Protein AF-A0A4C1ZJP1-F1 (afdb_monomer)

Foldseek 3Di:
DLVVVLVVCVVPPVDPVVSVVVCCVVPVPLVVVLVVLLVLLLVQAADDPDPVSVVVSVVSVVVSCVSCVVSVNNVVCVDPVNVVSNVVSYDVVVVPD

Mean predicted aligned error: 9.99 Å

Structure (mmCIF, N/CA/C/O backbone):
data_AF-A0A4C1ZJP1-F1
#
_entry.id   AF-A0A4C1ZJP1-F1
#
loop_
_atom_site.group_PDB
_atom_site.id
_atom_site.type_symbol
_atom_site.label_atom_id
_atom_site.label_alt_id
_atom_site.label_comp_id
_atom_site.label_asym_id
_atom_site.label_en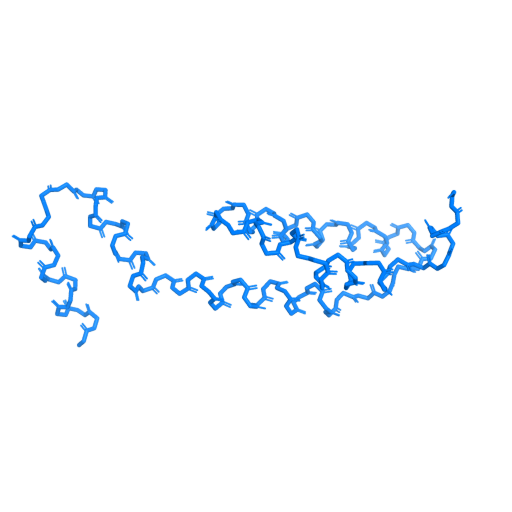tity_id
_atom_site.label_seq_id
_atom_site.pdbx_PDB_ins_code
_atom_site.Cartn_x
_atom_site.Cartn_y
_atom_site.Cartn_z
_atom_site.occupancy
_atom_site.B_iso_or_equiv
_atom_site.auth_seq_id
_atom_site.auth_comp_id
_atom_site.auth_asym_id
_atom_site.auth_atom_id
_atom_site.pdbx_PDB_model_num
ATOM 1 N N . MET A 1 1 ? -6.409 -7.698 27.215 1.00 63.28 1 MET A N 1
ATOM 2 C CA . MET A 1 1 ? -6.370 -6.395 26.513 1.00 63.28 1 MET A CA 1
ATOM 3 C C . MET A 1 1 ? -7.330 -6.325 25.329 1.00 63.28 1 MET A C 1
ATOM 5 O O . MET A 1 1 ? -8.362 -5.695 25.493 1.00 63.28 1 MET A O 1
ATOM 9 N N . ALA A 1 2 ? -7.098 -6.990 24.184 1.00 64.44 2 ALA A N 1
ATOM 10 C CA . ALA A 1 2 ? -8.019 -6.865 23.035 1.00 64.44 2 ALA A CA 1
ATOM 11 C C . ALA A 1 2 ? -9.453 -7.345 23.343 1.00 64.44 2 ALA A C 1
ATOM 13 O O . ALA A 1 2 ? -10.417 -6.625 23.116 1.00 64.44 2 ALA A O 1
ATOM 14 N N . LYS A 1 3 ? -9.582 -8.526 23.960 1.00 63.00 3 LYS A N 1
ATOM 15 C CA . LYS A 1 3 ? -10.871 -9.121 24.351 1.00 63.00 3 LYS A CA 1
ATOM 16 C C . LYS A 1 3 ? -11.683 -8.260 25.334 1.00 63.00 3 LYS A C 1
ATOM 18 O O . LYS A 1 3 ? -12.898 -8.184 25.213 1.00 63.00 3 LYS A O 1
ATOM 23 N N . GLU A 1 4 ? -11.031 -7.622 26.305 1.00 70.38 4 GLU A N 1
ATOM 24 C CA . GLU A 1 4 ? -11.712 -6.781 27.307 1.00 70.38 4 GLU A CA 1
ATOM 25 C C . GLU A 1 4 ? -12.208 -5.466 26.698 1.00 70.38 4 GLU A C 1
ATOM 27 O O . GLU A 1 4 ? -13.333 -5.062 26.968 1.00 70.38 4 GLU A O 1
ATOM 32 N N . ALA A 1 5 ? -11.415 -4.846 25.819 1.00 68.75 5 ALA A N 1
ATOM 33 C CA . ALA A 1 5 ? -11.823 -3.648 25.088 1.00 68.75 5 ALA A CA 1
ATOM 34 C C . ALA A 1 5 ? -12.998 -3.926 24.133 1.00 68.75 5 ALA A C 1
ATOM 36 O O . ALA A 1 5 ? -13.942 -3.143 24.087 1.00 68.75 5 ALA A O 1
ATOM 37 N N . VAL A 1 6 ? -12.979 -5.072 23.438 1.00 66.62 6 VAL A N 1
ATOM 38 C CA . VAL A 1 6 ? -14.099 -5.541 22.602 1.00 66.62 6 VAL A CA 1
ATOM 39 C C . VAL A 1 6 ? -15.373 -5.703 23.438 1.00 66.62 6 VAL A C 1
ATOM 41 O O . VAL A 1 6 ? -16.429 -5.225 23.040 1.00 66.62 6 VAL A O 1
ATOM 44 N N . ASN A 1 7 ? -15.282 -6.326 24.618 1.00 69.44 7 ASN A N 1
ATOM 45 C CA . ASN A 1 7 ? -16.435 -6.482 25.507 1.00 69.44 7 ASN A CA 1
ATOM 46 C C . ASN A 1 7 ? -17.007 -5.132 25.961 1.00 69.44 7 ASN A C 1
ATOM 48 O O . ASN A 1 7 ? -18.221 -4.972 25.941 1.00 69.44 7 ASN A O 1
ATOM 52 N N . CYS A 1 8 ? -16.169 -4.155 26.326 1.00 70.75 8 CYS A N 1
ATOM 53 C CA . CYS A 1 8 ? -16.641 -2.813 26.692 1.00 70.75 8 CYS A CA 1
ATOM 54 C C . CYS A 1 8 ? -17.421 -2.123 25.562 1.00 70.75 8 CYS A C 1
ATOM 56 O O . CYS A 1 8 ? -18.406 -1.445 25.847 1.00 70.75 8 CYS A O 1
ATOM 58 N N . LEU A 1 9 ? -17.024 -2.324 24.301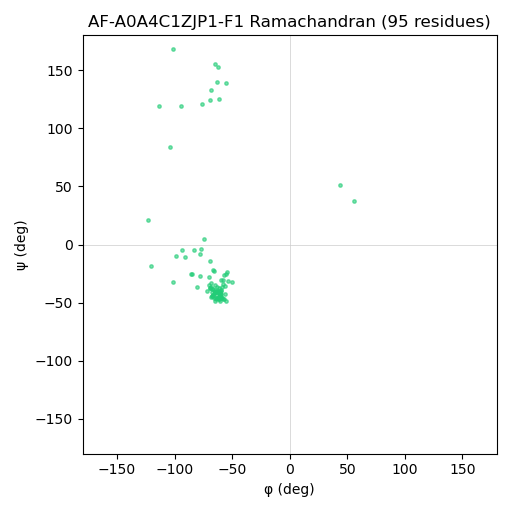 1.00 68.62 9 LEU A N 1
ATOM 59 C CA . LEU A 1 9 ? -17.715 -1.744 23.144 1.00 68.62 9 LEU A CA 1
ATOM 60 C C . LEU A 1 9 ? -19.137 -2.282 22.996 1.00 68.62 9 LEU A C 1
ATOM 62 O O . LEU A 1 9 ? -20.063 -1.504 22.805 1.00 68.62 9 LEU A O 1
ATOM 66 N N . PHE A 1 10 ? -19.340 -3.583 23.208 1.00 70.44 10 PHE A N 1
ATOM 67 C CA . PHE A 1 10 ? -20.674 -4.189 23.167 1.00 70.44 10 PHE A CA 1
ATOM 68 C C . PHE A 1 10 ? -21.620 -3.709 24.281 1.00 70.44 10 PHE A C 1
ATOM 70 O O . PHE A 1 10 ? -22.835 -3.809 24.124 1.00 70.44 10 PHE A O 1
ATOM 77 N N . TYR A 1 11 ? -21.094 -3.205 25.403 1.00 71.75 11 TYR A N 1
ATOM 78 C CA . TYR A 1 11 ? -21.919 -2.634 26.475 1.00 71.75 11 TYR A CA 1
ATOM 79 C C . TYR A 1 11 ? -22.274 -1.155 26.245 1.00 71.75 11 TYR A C 1
ATOM 81 O O . TYR A 1 11 ? -23.273 -0.693 26.793 1.00 71.75 11 TYR A O 1
ATOM 89 N N . GLY A 1 12 ? -21.460 -0.413 25.483 1.00 66.69 12 GLY A N 1
ATOM 90 C CA . GLY A 1 12 ? -21.623 1.029 25.255 1.00 66.69 12 GLY A CA 1
ATOM 91 C C . GLY A 1 12 ? -22.256 1.408 23.911 1.00 66.69 12 GLY A C 1
ATOM 92 O O . GLY A 1 12 ? -22.979 2.398 23.844 1.00 66.69 12 GLY A O 1
ATOM 93 N N . GLU A 1 13 ? -22.023 0.622 22.858 1.00 63.75 13 GLU A N 1
ATOM 94 C CA . GLU A 1 13 ? -22.482 0.879 21.488 1.00 63.75 13 GLU A CA 1
ATOM 95 C C . GLU A 1 13 ? -23.512 -0.184 21.079 1.00 63.75 13 GLU A C 1
ATOM 97 O O . GLU A 1 13 ? -23.234 -1.381 21.051 1.00 63.75 13 GLU A O 1
ATOM 102 N N . THR A 1 14 ? -24.739 0.247 20.773 1.00 68.81 14 THR A N 1
ATOM 103 C CA . THR A 1 14 ? -25.846 -0.657 20.394 1.00 68.81 14 THR A CA 1
ATOM 104 C C . THR A 1 14 ? -25.934 -0.900 18.889 1.00 68.81 14 THR A C 1
ATOM 106 O O . THR A 1 14 ? -26.656 -1.801 18.460 1.00 68.81 14 THR A O 1
ATOM 109 N N . ASN A 1 15 ? -25.195 -0.133 18.081 1.00 79.06 15 ASN A N 1
ATOM 110 C CA . ASN A 1 15 ? -25.154 -0.292 16.635 1.00 79.06 15 ASN A CA 1
ATOM 111 C C . ASN A 1 15 ? -23.964 -1.182 16.215 1.00 79.06 15 ASN A C 1
ATOM 113 O O . ASN A 1 15 ? -22.813 -0.794 16.426 1.00 79.06 15 ASN A O 1
ATOM 117 N N . PRO A 1 16 ? -24.207 -2.336 15.562 1.00 72.56 16 PRO A N 1
ATOM 118 C CA . PRO A 1 16 ? -23.148 -3.209 15.053 1.00 72.56 16 PRO A CA 1
ATOM 119 C C . PRO A 1 16 ? -22.128 -2.517 14.135 1.00 72.56 16 PRO A C 1
ATOM 121 O O . PRO A 1 16 ? -20.960 -2.904 14.132 1.00 72.56 16 PRO A O 1
ATOM 124 N N . GLU A 1 17 ? -22.530 -1.491 13.375 1.00 75.62 17 GLU A N 1
ATOM 125 C CA . GLU A 1 17 ? -21.595 -0.738 12.529 1.00 75.62 17 GLU A CA 1
ATOM 126 C C . GLU A 1 17 ? -20.604 0.109 13.334 1.00 75.62 17 GLU A C 1
ATOM 128 O O . GLU A 1 17 ? -19.441 0.217 12.946 1.00 75.62 17 GLU A O 1
ATOM 133 N N . GLU A 1 18 ? -21.042 0.713 14.440 1.00 75.62 18 GLU A N 1
ATOM 134 C CA . GLU A 1 18 ? -20.168 1.520 15.299 1.00 75.62 18 GLU A CA 1
ATOM 135 C C . GLU A 1 18 ? -19.141 0.632 15.991 1.00 75.62 18 GLU A C 1
ATOM 137 O O . GLU A 1 18 ? -17.946 0.910 15.904 1.00 75.62 18 GLU A O 1
ATOM 142 N N . VAL A 1 19 ? -19.582 -0.512 16.524 1.00 76.88 19 VAL A N 1
ATOM 143 C CA . VAL A 1 19 ? -18.682 -1.512 17.109 1.00 76.88 19 VAL A CA 1
ATOM 144 C C . VAL A 1 19 ? -17.631 -1.948 16.087 1.00 76.88 19 VAL A C 1
ATOM 146 O O . VAL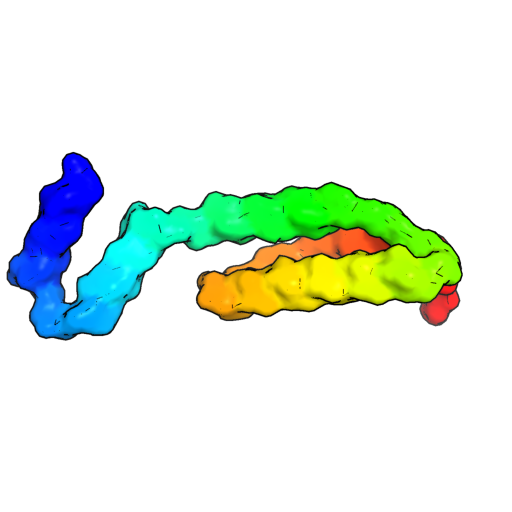 A 1 19 ? -16.449 -2.047 16.420 1.00 76.88 19 VAL A O 1
ATOM 149 N N . MET A 1 20 ? -18.023 -2.173 14.827 1.00 76.56 20 MET A N 1
ATOM 150 C CA . MET A 1 20 ? -17.071 -2.582 13.797 1.00 76.56 20 MET A CA 1
ATOM 151 C C . MET A 1 20 ? -16.061 -1.491 13.444 1.00 76.56 20 MET A C 1
ATOM 153 O O . MET A 1 20 ? -14.863 -1.776 13.418 1.00 76.56 20 MET A O 1
ATOM 157 N N . ARG A 1 21 ? -16.500 -0.239 13.281 1.00 76.00 21 ARG A N 1
ATOM 158 C CA . ARG A 1 21 ? -15.584 0.891 13.058 1.00 76.00 21 ARG A CA 1
ATOM 159 C C . ARG A 1 21 ? -14.622 1.081 14.225 1.00 76.00 21 ARG A C 1
ATOM 161 O O . ARG A 1 21 ? -13.438 1.336 14.009 1.00 76.00 21 ARG A O 1
ATOM 168 N N . THR A 1 22 ? -15.095 0.938 15.459 1.00 74.00 22 THR A N 1
ATOM 169 C CA . THR A 1 22 ? -14.251 1.104 16.644 1.00 74.00 22 THR A CA 1
ATOM 170 C C . THR A 1 22 ? -13.229 -0.030 16.764 1.00 74.00 22 THR A C 1
ATOM 172 O O . THR A 1 22 ? -12.064 0.209 17.088 1.00 74.00 22 THR A O 1
ATOM 175 N N . LEU A 1 23 ? -13.607 -1.261 16.415 1.00 75.25 23 LEU A N 1
ATOM 176 C CA . LEU A 1 23 ? -12.668 -2.380 16.330 1.00 75.25 23 LEU A CA 1
ATOM 177 C C . LEU A 1 23 ? -11.620 -2.181 15.227 1.00 75.25 23 LEU A C 1
ATOM 179 O O . LEU A 1 23 ? -10.441 -2.439 15.464 1.00 75.25 23 LEU A O 1
ATOM 183 N N . GLU A 1 24 ? -12.004 -1.675 14.058 1.00 73.38 24 GLU A N 1
ATOM 184 C CA . GLU A 1 24 ? -11.064 -1.313 12.990 1.00 73.38 24 GLU A CA 1
ATOM 185 C C . GLU A 1 24 ? -10.110 -0.188 13.419 1.00 73.38 24 GLU A C 1
ATOM 187 O O . GLU A 1 24 ? -8.909 -0.262 13.154 1.00 73.38 24 GLU A O 1
ATOM 192 N N . ALA A 1 25 ? -10.599 0.815 14.151 1.00 68.88 25 ALA A N 1
ATOM 193 C CA . ALA A 1 25 ? -9.771 1.903 14.666 1.00 68.88 25 ALA A CA 1
ATOM 194 C C . ALA A 1 25 ? -8.758 1.423 15.721 1.00 68.88 25 ALA A C 1
ATOM 196 O O . ALA A 1 25 ? -7.590 1.812 15.683 1.00 68.88 25 ALA A O 1
ATOM 197 N N . ILE A 1 26 ? -9.183 0.560 16.650 1.00 67.25 26 ILE A N 1
ATOM 198 C CA . ILE A 1 26 ? -8.343 0.092 17.763 1.00 67.25 26 ILE A CA 1
ATOM 199 C C . ILE A 1 26 ? -7.396 -1.035 17.321 1.00 67.25 26 ILE A C 1
ATOM 201 O O . ILE A 1 26 ? -6.253 -1.107 17.779 1.00 67.25 26 ILE A O 1
ATOM 205 N N . PHE A 1 27 ? -7.849 -1.923 16.434 1.00 69.31 27 PHE A N 1
ATOM 206 C CA . PHE A 1 27 ? -7.143 -3.165 16.103 1.00 69.31 27 PHE A CA 1
ATOM 207 C C . PHE A 1 27 ? -6.756 -3.307 14.633 1.00 69.31 27 PHE A C 1
ATOM 209 O O . PHE A 1 27 ? -5.857 -4.092 14.336 1.00 69.31 27 PHE A O 1
ATOM 216 N N . GLY A 1 28 ? -7.362 -2.548 13.719 1.00 69.75 28 GLY A N 1
ATOM 217 C CA . GLY A 1 28 ? -7.093 -2.642 12.279 1.00 69.75 28 GLY A CA 1
ATOM 218 C C . GLY A 1 28 ? -5.702 -2.154 11.866 1.00 69.75 28 GLY A C 1
ATOM 219 O O . GLY A 1 28 ? -5.254 -2.449 10.762 1.00 69.75 28 GLY A O 1
ATOM 220 N N . ARG A 1 29 ? -4.991 -1.439 12.755 1.00 77.44 29 ARG A N 1
ATOM 221 C CA . ARG A 1 29 ? -3.648 -0.865 12.521 1.00 77.44 29 ARG A CA 1
ATOM 222 C C . ARG A 1 29 ? -3.516 -0.199 11.137 1.00 77.44 29 ARG A C 1
ATOM 224 O O . ARG A 1 29 ? -2.558 -0.490 10.413 1.00 77.44 29 ARG A O 1
ATOM 231 N N . PRO A 1 30 ? -4.436 0.708 10.764 1.00 75.38 30 PRO A N 1
ATOM 232 C CA . PRO A 1 30 ? -4.443 1.318 9.435 1.00 75.38 30 PRO A CA 1
ATOM 233 C C . PRO A 1 30 ? -3.115 2.015 9.109 1.00 75.38 30 PRO A C 1
ATOM 235 O O . PRO A 1 30 ? -2.629 1.921 7.987 1.00 75.38 30 PRO A O 1
ATOM 238 N N . ASP A 1 31 ? -2.466 2.630 10.099 1.00 79.69 31 ASP A N 1
ATOM 239 C CA . ASP A 1 31 ? -1.186 3.314 9.895 1.00 79.69 31 ASP A CA 1
ATOM 240 C C . ASP A 1 31 ? -0.034 2.342 9.583 1.00 79.69 31 ASP A C 1
ATOM 242 O O . ASP A 1 31 ? 0.844 2.661 8.784 1.00 79.69 31 ASP A O 1
ATOM 246 N N . ALA A 1 32 ? -0.046 1.127 10.145 1.00 83.88 32 ALA A N 1
ATOM 247 C CA . ALA A 1 32 ? 0.960 0.111 9.829 1.00 83.88 32 ALA A CA 1
ATOM 248 C C . ALA A 1 32 ? 0.815 -0.396 8.386 1.00 83.88 32 ALA A C 1
ATOM 250 O O . ALA A 1 32 ? 1.817 -0.633 7.712 1.00 83.88 32 ALA A O 1
ATOM 251 N N . LEU A 1 33 ? -0.425 -0.522 7.903 1.00 84.81 33 LEU A N 1
ATOM 252 C CA . LEU A 1 33 ? -0.713 -0.878 6.514 1.00 84.81 33 LEU A CA 1
ATOM 253 C C . LEU A 1 33 ? -0.280 0.237 5.560 1.00 84.81 33 LEU A C 1
ATOM 255 O O . LEU A 1 33 ? 0.401 -0.041 4.579 1.00 84.81 33 LEU A O 1
ATOM 259 N N . VAL A 1 34 ? -0.578 1.496 5.890 1.00 86.50 34 VAL A N 1
ATOM 260 C CA . VAL A 1 34 ? -0.102 2.665 5.132 1.00 86.50 34 VAL A CA 1
ATOM 261 C C . VAL A 1 34 ? 1.424 2.661 5.014 1.00 86.50 34 VAL A C 1
ATOM 263 O O . VAL A 1 34 ? 1.952 2.797 3.913 1.00 86.50 34 VAL A O 1
ATOM 266 N N . ILE A 1 35 ? 2.147 2.458 6.121 1.00 88.25 35 ILE A N 1
ATOM 267 C CA . ILE A 1 35 ? 3.616 2.377 6.109 1.00 88.25 35 ILE A CA 1
ATOM 268 C C . ILE A 1 35 ? 4.091 1.231 5.206 1.00 88.25 35 ILE A C 1
ATOM 270 O O . ILE A 1 35 ? 4.994 1.427 4.393 1.00 88.25 35 ILE A O 1
ATOM 274 N N . ALA A 1 36 ? 3.469 0.054 5.304 1.00 89.06 36 ALA A N 1
ATOM 275 C CA . ALA A 1 36 ? 3.824 -1.096 4.478 1.00 89.06 36 ALA A CA 1
ATOM 276 C C . ALA A 1 36 ? 3.611 -0.830 2.977 1.00 89.06 36 ALA A C 1
ATOM 278 O O . ALA A 1 36 ? 4.459 -1.202 2.166 1.00 89.06 36 ALA A O 1
ATOM 279 N N . GLU A 1 37 ? 2.521 -0.160 2.596 1.00 90.88 37 GLU A N 1
ATOM 280 C CA . GLU A 1 37 ? 2.256 0.211 1.202 1.00 90.88 37 GLU A CA 1
ATOM 281 C C . GLU A 1 37 ? 3.263 1.245 0.670 1.00 90.88 37 GLU A C 1
ATOM 283 O O . GLU A 1 37 ? 3.734 1.126 -0.464 1.00 90.88 37 GLU A O 1
ATOM 288 N N . ILE A 1 38 ? 3.671 2.217 1.492 1.00 89.56 38 ILE A N 1
ATOM 289 C CA . ILE A 1 38 ? 4.722 3.179 1.124 1.00 89.56 38 ILE A CA 1
ATOM 290 C C . ILE A 1 38 ? 6.077 2.484 0.937 1.00 89.56 38 ILE A C 1
ATOM 292 O O . ILE A 1 38 ? 6.812 2.801 -0.001 1.00 89.56 38 ILE A O 1
ATOM 296 N N . GLU A 1 39 ? 6.409 1.502 1.771 1.00 90.69 39 GLU A N 1
ATOM 297 C CA . GLU A 1 39 ? 7.649 0.737 1.610 1.00 90.69 39 GLU A CA 1
ATOM 298 C C . GLU A 1 39 ? 7.615 -0.181 0.380 1.00 90.69 39 GLU A C 1
ATOM 300 O O . GLU A 1 39 ? 8.618 -0.280 -0.330 1.00 90.69 39 GLU A O 1
ATOM 305 N N . LYS A 1 40 ? 6.459 -0.761 0.026 1.00 90.56 40 LYS A N 1
ATOM 306 C CA . LYS A 1 40 ? 6.290 -1.459 -1.263 1.00 90.56 40 LYS A CA 1
ATOM 307 C C . LYS A 1 40 ? 6.522 -0.520 -2.443 1.00 90.56 40 LYS A C 1
ATOM 309 O O . LYS A 1 40 ? 7.214 -0.899 -3.386 1.00 90.56 40 LYS A O 1
ATOM 314 N N . LEU A 1 41 ? 6.002 0.708 -2.376 1.00 89.44 41 LEU A N 1
ATOM 315 C CA . LEU A 1 41 ? 6.221 1.728 -3.403 1.00 89.44 41 LEU A CA 1
ATOM 316 C C . LEU A 1 41 ? 7.716 2.057 -3.556 1.00 89.44 41 LEU A C 1
ATOM 318 O O . LEU A 1 41 ? 8.238 2.114 -4.669 1.00 89.44 41 LEU A O 1
ATOM 322 N N . ARG A 1 42 ? 8.432 2.207 -2.435 1.00 88.62 42 ARG A N 1
ATOM 323 C CA . ARG A 1 42 ? 9.884 2.439 -2.409 1.00 88.62 42 ARG A CA 1
ATOM 324 C C . ARG A 1 42 ? 10.673 1.246 -2.956 1.00 88.62 42 ARG A C 1
ATOM 326 O O . ARG A 1 42 ? 11.699 1.445 -3.611 1.00 88.62 42 ARG A O 1
ATOM 333 N N . ALA A 1 43 ? 10.201 0.027 -2.718 1.00 90.25 43 ALA A N 1
ATOM 334 C CA . ALA A 1 43 ? 10.824 -1.210 -3.177 1.00 90.25 43 ALA A CA 1
ATOM 335 C C . ALA A 1 43 ? 10.568 -1.520 -4.661 1.00 90.25 43 ALA A C 1
ATOM 337 O O . ALA A 1 43 ? 11.200 -2.432 -5.197 1.00 90.25 43 ALA A O 1
ATOM 338 N N . LEU A 1 44 ? 9.691 -0.770 -5.343 1.00 87.44 44 LEU A N 1
ATOM 339 C CA . LEU A 1 44 ? 9.446 -0.976 -6.769 1.00 87.44 44 LEU A CA 1
ATOM 340 C C . LEU A 1 44 ? 10.756 -0.896 -7.570 1.00 87.44 44 LEU A C 1
ATOM 342 O O . LEU A 1 44 ? 11.601 -0.025 -7.305 1.00 87.44 44 LEU A O 1
ATOM 346 N N . PRO A 1 45 ? 10.946 -1.782 -8.561 1.00 83.56 45 PRO A N 1
ATOM 347 C CA . PRO A 1 45 ? 12.075 -1.677 -9.468 1.00 83.56 45 PRO A CA 1
ATOM 348 C C . PRO A 1 45 ? 11.957 -0.393 -10.298 1.00 83.56 45 PRO A C 1
ATOM 350 O O . PRO A 1 45 ? 10.864 0.141 -10.499 1.00 83.56 45 PRO A O 1
ATOM 353 N N . LYS A 1 46 ? 13.093 0.114 -10.784 1.00 83.19 46 LYS A N 1
ATOM 354 C CA . LYS A 1 46 ? 13.073 1.184 -1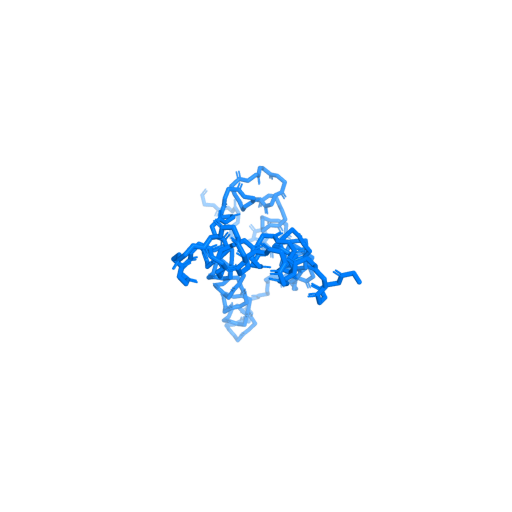1.788 1.00 83.19 46 LYS A CA 1
ATOM 355 C C . LYS A 1 46 ? 12.404 0.658 -13.054 1.00 83.19 46 LYS A C 1
ATOM 357 O O . LYS A 1 46 ? 12.649 -0.482 -13.443 1.00 83.19 46 LYS A O 1
ATOM 362 N N . LEU A 1 47 ? 11.591 1.493 -13.690 1.00 81.94 47 LEU A N 1
ATOM 363 C CA . LEU A 1 47 ? 10.980 1.176 -14.973 1.00 81.94 47 LEU A CA 1
ATOM 364 C C . LEU A 1 47 ? 12.068 0.959 -16.024 1.00 81.94 47 LEU A C 1
ATOM 366 O O . LEU A 1 47 ? 12.938 1.807 -16.227 1.00 81.94 47 LEU A O 1
ATOM 370 N N . THR A 1 48 ? 12.016 -0.203 -16.662 1.00 77.06 48 THR A N 1
ATOM 371 C CA . THR A 1 48 ? 12.854 -0.582 -17.800 1.00 77.06 48 THR A CA 1
ATOM 372 C C . THR A 1 48 ? 12.039 -0.435 -19.087 1.00 77.06 48 THR A C 1
ATOM 374 O O . THR A 1 48 ? 10.814 -0.327 -19.043 1.00 77.06 48 THR A O 1
ATOM 377 N N . ASP A 1 49 ? 12.692 -0.499 -20.248 1.00 72.00 49 ASP A N 1
ATOM 378 C CA . ASP A 1 49 ? 12.003 -0.463 -21.551 1.00 72.00 49 ASP A CA 1
ATOM 379 C C . ASP A 1 49 ? 11.275 -1.786 -21.890 1.00 72.00 49 ASP A C 1
ATOM 381 O O . ASP A 1 49 ? 10.717 -1.958 -22.974 1.00 72.00 49 ASP A O 1
ATOM 385 N N . SER A 1 50 ? 11.254 -2.749 -20.962 1.00 82.94 50 SER A N 1
ATOM 386 C CA . SER A 1 50 ? 10.491 -3.989 -21.095 1.00 82.94 50 SER A CA 1
ATOM 387 C C . SER A 1 50 ? 9.006 -3.723 -20.843 1.00 82.94 50 SER A C 1
ATOM 389 O O . SER A 1 50 ? 8.593 -3.330 -19.748 1.00 82.94 50 SER A O 1
ATOM 391 N N . ALA A 1 51 ? 8.169 -4.019 -21.841 1.00 80.69 51 ALA A N 1
ATOM 392 C CA . ALA A 1 51 ? 6.713 -3.922 -21.716 1.00 80.69 51 ALA A CA 1
ATOM 393 C C . ALA A 1 51 ? 6.160 -4.804 -20.578 1.00 80.69 51 ALA A C 1
ATOM 395 O O . ALA A 1 51 ? 5.209 -4.423 -19.893 1.00 80.69 51 ALA A O 1
ATOM 396 N N . ARG A 1 52 ? 6.783 -5.968 -20.338 1.00 84.25 52 ARG A N 1
ATOM 397 C CA . ARG A 1 52 ? 6.413 -6.866 -19.235 1.00 84.25 52 ARG A CA 1
ATOM 398 C C . ARG A 1 52 ? 6.684 -6.208 -17.885 1.00 84.25 52 ARG A C 1
ATOM 400 O O . ARG A 1 52 ? 5.804 -6.195 -17.029 1.00 84.25 52 ARG A O 1
ATOM 407 N N . ASP A 1 53 ? 7.872 -5.644 -17.713 1.00 82.50 53 ASP A N 1
ATOM 408 C CA . ASP A 1 53 ? 8.292 -5.054 -16.440 1.00 82.50 53 ASP A CA 1
ATOM 409 C C . ASP A 1 53 ? 7.459 -3.802 -16.138 1.00 82.50 53 ASP A C 1
ATOM 411 O O . ASP A 1 53 ? 7.015 -3.602 -15.008 1.00 82.50 53 ASP A O 1
ATOM 415 N N . THR A 1 54 ? 7.147 -3.019 -17.175 1.00 83.25 54 THR A N 1
ATOM 416 C CA . THR A 1 54 ? 6.240 -1.867 -17.092 1.00 83.25 54 THR A CA 1
ATOM 417 C C . THR A 1 54 ? 4.846 -2.275 -16.617 1.00 83.25 54 THR A C 1
ATOM 419 O O . THR A 1 54 ? 4.293 -1.646 -15.715 1.00 83.25 54 THR A O 1
ATOM 422 N N . CYS A 1 55 ? 4.285 -3.357 -17.165 1.00 85.50 55 CYS A N 1
ATOM 423 C CA . CYS A 1 55 ? 2.980 -3.871 -16.750 1.00 85.50 55 CYS A CA 1
ATOM 424 C C . CYS A 1 55 ? 2.974 -4.324 -15.278 1.00 85.50 55 CYS A C 1
ATOM 426 O O . CYS A 1 55 ? 2.033 -4.024 -14.538 1.00 85.50 55 CYS A O 1
ATOM 428 N N . VAL A 1 56 ? 4.043 -4.989 -14.827 1.00 86.62 56 VAL A N 1
ATOM 429 C CA . VAL A 1 56 ? 4.192 -5.422 -13.428 1.00 86.62 56 VAL A CA 1
ATOM 430 C C . VAL A 1 56 ? 4.264 -4.220 -12.485 1.00 86.62 56 VAL A C 1
ATOM 432 O O . VAL A 1 56 ? 3.550 -4.185 -11.482 1.00 86.62 56 VAL A O 1
ATOM 435 N N . VAL A 1 57 ? 5.071 -3.207 -12.815 1.00 85.69 57 VAL A N 1
ATOM 436 C CA . VAL A 1 57 ? 5.166 -1.976 -12.015 1.00 85.69 57 VAL A CA 1
ATOM 437 C C . VAL A 1 57 ? 3.817 -1.258 -11.961 1.00 85.69 57 VAL A C 1
ATOM 439 O O . VAL A 1 57 ? 3.362 -0.921 -10.870 1.00 85.69 57 VAL A O 1
ATOM 442 N N . ALA A 1 58 ? 3.139 -1.088 -13.099 1.00 86.75 58 ALA A N 1
ATOM 443 C CA . ALA A 1 58 ? 1.825 -0.447 -13.160 1.00 86.75 58 ALA A CA 1
ATOM 444 C C . ALA A 1 58 ? 0.775 -1.187 -12.313 1.00 86.75 58 ALA A C 1
ATOM 446 O O . ALA A 1 58 ? 0.015 -0.561 -11.576 1.00 86.75 58 ALA A O 1
ATOM 447 N N . THR A 1 59 ? 0.770 -2.521 -12.364 1.00 90.31 59 THR A N 1
ATOM 448 C CA . THR A 1 59 ? -0.127 -3.354 -11.549 1.0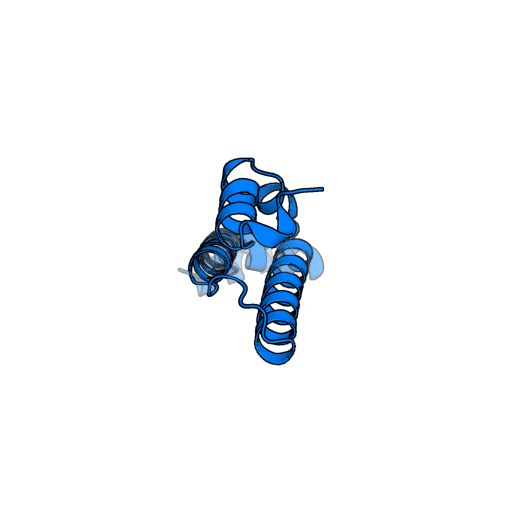0 90.31 59 THR A CA 1
ATOM 449 C C . THR A 1 59 ? 0.134 -3.154 -10.058 1.00 90.31 59 THR A C 1
ATOM 451 O O . THR A 1 59 ? -0.801 -2.941 -9.289 1.00 90.31 59 THR A O 1
ATOM 454 N N . ASN A 1 60 ? 1.402 -3.152 -9.642 1.00 89.88 60 ASN A N 1
ATOM 455 C CA . ASN A 1 60 ? 1.757 -2.943 -8.240 1.00 89.88 60 ASN A CA 1
ATOM 456 C C . ASN A 1 60 ? 1.386 -1.539 -7.749 1.00 89.88 60 ASN A C 1
ATOM 458 O O . ASN A 1 60 ? 0.847 -1.406 -6.652 1.00 89.88 60 ASN A O 1
ATOM 462 N N . VAL A 1 61 ? 1.611 -0.504 -8.564 1.00 90.19 61 VAL A N 1
ATOM 463 C CA . VAL A 1 61 ? 1.184 0.868 -8.247 1.00 90.19 61 VAL A CA 1
ATOM 464 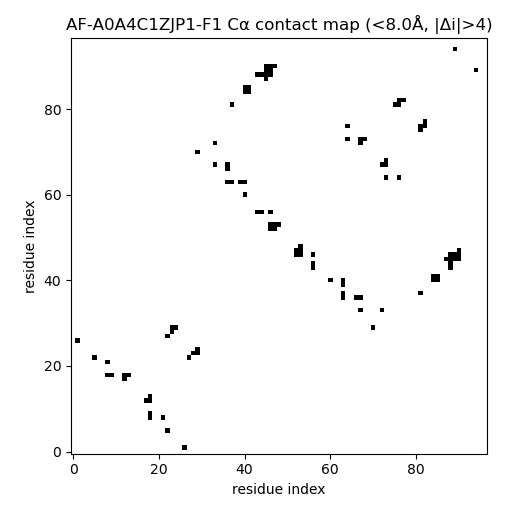C C . VAL A 1 61 ? -0.337 0.939 -8.092 1.00 90.19 61 VAL A C 1
ATOM 466 O O . VAL A 1 61 ? -0.819 1.493 -7.106 1.00 90.19 61 VAL A O 1
ATOM 469 N N . ASN A 1 62 ? -1.102 0.325 -8.999 1.00 91.44 62 ASN A N 1
ATOM 470 C CA . ASN A 1 62 ? -2.564 0.287 -8.903 1.00 91.44 62 ASN A CA 1
ATOM 471 C C . ASN A 1 62 ? -3.046 -0.420 -7.631 1.00 91.44 62 ASN A C 1
ATOM 473 O O . ASN A 1 62 ? -3.970 0.066 -6.982 1.00 91.44 62 ASN A O 1
ATOM 477 N N . ASN A 1 63 ? -2.401 -1.520 -7.239 1.00 91.94 63 ASN A N 1
ATOM 478 C CA . ASN A 1 63 ? -2.737 -2.246 -6.013 1.00 91.94 63 ASN A CA 1
ATOM 479 C C . ASN A 1 63 ? -2.461 -1.412 -4.752 1.00 91.94 63 ASN A C 1
ATOM 481 O O . ASN A 1 63 ? -3.293 -1.383 -3.842 1.00 91.94 63 ASN A O 1
ATOM 485 N N . ILE A 1 64 ? -1.335 -0.692 -4.714 1.00 91.06 64 ILE A N 1
ATOM 486 C CA . ILE A 1 64 ? -1.000 0.245 -3.629 1.00 91.06 64 ILE A CA 1
ATOM 487 C C . ILE A 1 64 ? -2.062 1.349 -3.543 1.00 91.06 64 ILE A C 1
ATOM 489 O O . ILE A 1 64 ? -2.611 1.604 -2.473 1.00 91.06 64 ILE A O 1
ATOM 493 N N . VAL A 1 65 ? -2.415 1.971 -4.674 1.00 90.31 65 VAL A N 1
ATOM 494 C CA . VAL A 1 65 ? -3.442 3.026 -4.728 1.00 90.31 65 VAL A CA 1
ATOM 495 C C . VAL A 1 65 ? -4.805 2.499 -4.276 1.00 90.31 65 VAL A C 1
ATOM 497 O O . VAL A 1 65 ? -5.477 3.155 -3.484 1.00 90.31 65 VAL A O 1
ATOM 500 N N . ALA A 1 66 ? -5.216 1.318 -4.744 1.00 88.81 66 ALA A N 1
ATOM 501 C CA . ALA A 1 66 ? -6.477 0.693 -4.352 1.00 88.81 66 ALA A CA 1
ATOM 502 C C . ALA A 1 66 ? -6.529 0.415 -2.842 1.00 88.81 66 ALA A C 1
ATOM 504 O O . ALA A 1 66 ? -7.535 0.710 -2.200 1.00 88.81 66 ALA A O 1
ATOM 505 N N . THR A 1 67 ? -5.428 -0.073 -2.267 1.00 87.88 67 THR A N 1
ATOM 506 C CA . THR A 1 67 ? -5.313 -0.323 -0.823 1.00 87.88 67 THR A CA 1
ATOM 507 C C . THR A 1 67 ? -5.398 0.982 -0.031 1.00 87.88 67 THR A C 1
ATOM 509 O O . THR A 1 67 ? -6.159 1.079 0.927 1.00 87.88 67 THR A O 1
ATOM 512 N N . MET A 1 68 ? -4.692 2.029 -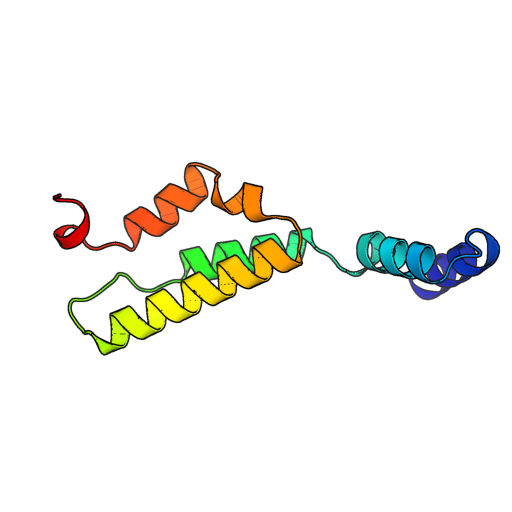0.464 1.00 88.69 68 MET A N 1
ATOM 513 C CA . MET A 1 68 ? -4.732 3.345 0.186 1.00 88.69 68 MET A CA 1
ATOM 514 C C . MET A 1 68 ? -6.127 3.987 0.126 1.00 88.69 68 MET A C 1
ATOM 516 O O . MET A 1 68 ? -6.544 4.604 1.106 1.00 88.69 68 MET A O 1
ATOM 520 N N . LYS A 1 69 ? -6.867 3.803 -0.977 1.00 87.94 69 LYS A N 1
ATOM 521 C CA . LYS A 1 69 ? -8.276 4.219 -1.100 1.00 87.94 69 LYS A CA 1
ATOM 522 C C . LYS A 1 69 ? -9.189 3.432 -0.165 1.00 87.94 69 LYS A C 1
ATOM 524 O O . LYS A 1 69 ? -9.9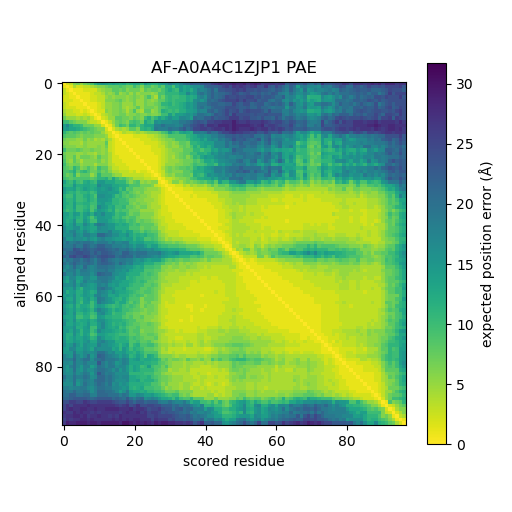90 4.028 0.542 1.00 87.94 69 LYS A O 1
ATOM 529 N N . ALA A 1 70 ? -9.033 2.108 -0.104 1.00 85.00 70 ALA A N 1
ATOM 530 C CA . ALA A 1 70 ? -9.807 1.261 0.805 1.00 85.00 70 ALA A CA 1
ATOM 531 C C . ALA A 1 70 ? -9.593 1.641 2.282 1.00 85.00 70 ALA A C 1
ATOM 533 O O . ALA A 1 70 ? -10.511 1.531 3.088 1.00 85.00 70 ALA A O 1
ATOM 534 N N . LEU A 1 71 ? -8.402 2.143 2.625 1.00 84.75 71 LEU A N 1
ATOM 535 C CA . LEU A 1 71 ? -8.078 2.648 3.961 1.00 84.75 71 LEU A CA 1
ATOM 536 C C . LEU A 1 71 ? -8.517 4.107 4.202 1.00 84.75 71 LEU A C 1
ATOM 538 O O . LEU A 1 71 ? -8.358 4.591 5.320 1.00 84.75 71 LE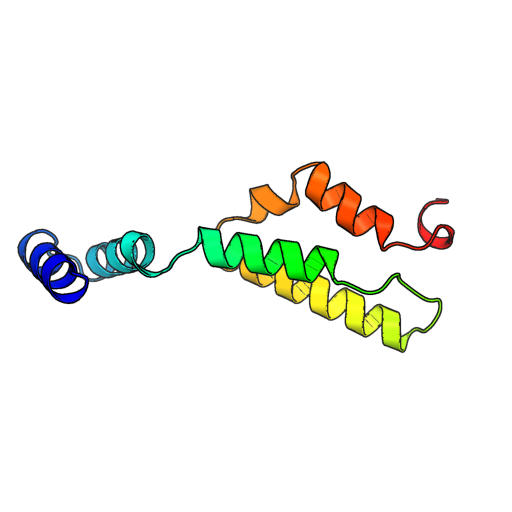U A O 1
ATOM 542 N N . ASN A 1 72 ? -9.046 4.822 3.198 1.00 85.56 72 ASN A N 1
ATOM 543 C CA . ASN A 1 72 ? -9.292 6.275 3.223 1.00 85.56 72 ASN A CA 1
ATOM 544 C C . ASN A 1 72 ? -8.025 7.103 3.544 1.00 85.56 72 ASN A C 1
ATOM 546 O O . ASN A 1 72 ? -8.061 8.099 4.272 1.00 85.56 72 ASN A O 1
ATOM 550 N N . LYS A 1 73 ? -6.866 6.674 3.027 1.00 87.38 73 LYS A N 1
ATOM 551 C CA . LYS A 1 73 ? -5.532 7.251 3.295 1.00 87.38 73 LYS A CA 1
ATOM 552 C C . LYS A 1 73 ? -4.805 7.701 2.020 1.00 87.38 73 LYS A C 1
ATOM 554 O O . LYS A 1 73 ? -3.592 7.891 2.023 1.00 87.38 73 LYS A O 1
ATOM 559 N N . GLU A 1 74 ? -5.528 7.948 0.932 1.00 86.94 74 GLU A N 1
ATOM 560 C CA . GLU A 1 74 ? -4.977 8.467 -0.334 1.00 86.94 74 GLU A CA 1
ATOM 561 C C . GLU A 1 74 ? -4.186 9.780 -0.204 1.00 86.94 74 GLU A C 1
ATOM 563 O O . GLU A 1 74 ? -3.246 10.009 -0.964 1.00 86.94 74 GLU A O 1
ATOM 568 N N . ASN A 1 75 ? -4.469 10.597 0.816 1.00 85.69 75 ASN A N 1
ATOM 569 C CA . ASN A 1 75 ? -3.715 11.822 1.110 1.00 85.69 75 ASN A CA 1
ATOM 570 C C . ASN A 1 75 ? -2.209 11.582 1.327 1.00 85.69 75 ASN A C 1
ATOM 572 O O . ASN A 1 75 ? -1.404 12.474 1.066 1.00 85.69 75 ASN A O 1
ATOM 576 N N . TYR A 1 76 ? -1.808 10.380 1.752 1.00 84.12 76 TYR A N 1
ATOM 577 C CA . TYR A 1 76 ? -0.396 10.017 1.905 1.00 84.12 76 TYR A CA 1
ATOM 578 C C . TYR A 1 76 ? 0.320 9.863 0.556 1.00 84.12 76 TYR A C 1
ATOM 580 O O . TYR A 1 76 ? 1.522 10.111 0.478 1.00 84.12 76 TYR A O 1
ATOM 588 N N . LEU A 1 77 ? -0.405 9.508 -0.510 1.00 83.56 77 LEU A N 1
ATOM 589 C CA . LEU A 1 77 ? 0.136 9.422 -1.871 1.00 83.56 77 LEU A CA 1
ATOM 590 C C . LEU A 1 77 ? 0.289 10.805 -2.517 1.00 83.56 77 LEU A C 1
ATOM 592 O O . LEU A 1 77 ? 1.183 11.001 -3.335 1.00 83.56 77 LEU A O 1
ATOM 596 N N . ASN A 1 78 ? -0.531 11.773 -2.101 1.00 82.44 78 ASN A N 1
ATOM 597 C CA . ASN A 1 78 ? -0.452 13.165 -2.556 1.00 82.44 78 ASN A CA 1
ATOM 598 C C . ASN A 1 78 ? 0.690 13.950 -1.884 1.00 82.44 78 ASN A C 1
ATOM 600 O O . ASN A 1 78 ? 0.928 15.113 -2.210 1.00 82.44 78 ASN A O 1
ATOM 604 N N . ASN A 1 79 ? 1.410 13.336 -0.938 1.00 85.81 79 ASN A N 1
ATOM 605 C CA . ASN A 1 79 ? 2.569 13.950 -0.310 1.00 85.81 79 ASN A CA 1
ATOM 606 C C . ASN A 1 79 ? 3.723 14.072 -1.331 1.00 85.81 79 ASN A C 1
ATOM 608 O O . ASN A 1 79 ? 4.068 13.074 -1.971 1.00 85.81 79 ASN A O 1
ATOM 612 N N . PRO A 1 80 ? 4.393 15.237 -1.437 1.00 82.50 80 PRO A N 1
ATOM 613 C CA . PRO A 1 80 ? 5.548 15.431 -2.319 1.00 82.50 80 PRO A CA 1
ATOM 614 C C . PRO A 1 80 ? 6.639 14.355 -2.193 1.00 82.50 80 PRO A C 1
ATOM 616 O O . PRO A 1 80 ? 7.293 14.019 -3.178 1.00 82.50 80 PRO A O 1
ATOM 619 N N . ALA A 1 81 ? 6.831 13.778 -1.004 1.00 82.94 81 ALA A N 1
ATOM 620 C CA . ALA A 1 81 ? 7.763 12.677 -0.786 1.00 82.94 81 ALA A CA 1
ATOM 621 C C . ALA A 1 81 ? 7.333 11.385 -1.499 1.00 82.94 81 ALA A C 1
ATOM 623 O O . ALA A 1 81 ? 8.171 10.732 -2.116 1.00 82.94 81 ALA A O 1
ATOM 624 N N . ALA A 1 82 ? 6.046 11.030 -1.448 1.00 82.00 82 ALA A N 1
ATOM 625 C CA . ALA A 1 82 ? 5.507 9.860 -2.142 1.00 82.00 82 ALA A CA 1
ATOM 626 C C . ALA A 1 82 ? 5.545 10.052 -3.664 1.00 82.00 82 ALA A C 1
ATOM 628 O O . ALA A 1 82 ? 5.975 9.156 -4.388 1.00 82.00 82 ALA A O 1
ATOM 629 N N . ILE A 1 83 ? 5.208 11.255 -4.139 1.00 82.38 83 ILE A N 1
ATOM 630 C CA . ILE A 1 83 ? 5.336 11.633 -5.552 1.00 82.38 83 ILE A CA 1
ATOM 631 C C . ILE A 1 83 ? 6.789 11.473 -6.012 1.00 82.38 83 ILE A C 1
ATOM 633 O O . ILE A 1 83 ? 7.048 10.844 -7.035 1.00 82.38 83 ILE A O 1
ATOM 637 N N . ARG A 1 84 ? 7.755 11.973 -5.231 1.00 84.06 84 ARG A N 1
ATOM 638 C CA . ARG A 1 84 ? 9.181 11.835 -5.549 1.00 84.06 84 ARG A CA 1
ATOM 639 C C . ARG A 1 84 ? 9.617 10.372 -5.639 1.00 84.06 84 ARG A C 1
ATOM 641 O O . ARG A 1 84 ? 10.353 10.043 -6.561 1.00 84.06 84 ARG A O 1
ATOM 648 N N . ILE A 1 85 ? 9.134 9.500 -4.749 1.00 83.94 85 ILE A N 1
ATOM 649 C CA . ILE A 1 85 ? 9.426 8.058 -4.815 1.00 83.94 85 ILE A CA 1
ATOM 650 C C . ILE A 1 85 ? 8.989 7.493 -6.168 1.00 83.94 85 ILE A C 1
ATOM 652 O O . ILE A 1 85 ? 9.776 6.803 -6.806 1.00 83.94 85 ILE A O 1
ATOM 656 N N . VAL A 1 86 ? 7.779 7.810 -6.639 1.00 81.25 86 VAL A N 1
ATOM 657 C CA . VAL A 1 86 ? 7.293 7.350 -7.953 1.00 81.25 86 VAL A CA 1
ATOM 658 C C . VAL A 1 86 ? 8.149 7.916 -9.086 1.00 81.25 86 VAL A C 1
ATOM 660 O O . VAL A 1 86 ? 8.570 7.168 -9.967 1.00 81.25 86 VAL A O 1
ATOM 663 N N . LEU A 1 87 ? 8.456 9.215 -9.044 1.00 81.62 87 LEU A N 1
ATOM 664 C CA . LEU A 1 87 ? 9.275 9.879 -10.061 1.00 81.62 87 LEU A CA 1
ATOM 665 C C . LEU A 1 87 ? 10.690 9.288 -10.153 1.00 81.62 87 LEU A C 1
ATOM 667 O O . LEU A 1 87 ? 11.200 9.121 -11.253 1.00 81.62 87 LEU A O 1
ATOM 671 N N . GLU A 1 88 ? 11.304 8.907 -9.032 1.00 83.38 88 GLU A N 1
ATOM 672 C CA . GLU A 1 88 ? 12.616 8.240 -9.002 1.00 83.38 88 GLU A CA 1
ATOM 673 C C . GLU A 1 88 ? 12.597 6.834 -9.628 1.00 83.38 88 GLU A C 1
ATOM 675 O O . GLU A 1 88 ? 13.647 6.313 -10.027 1.00 83.38 88 GLU A O 1
ATOM 680 N N . LYS A 1 89 ? 11.420 6.194 -9.699 1.00 80.81 89 LYS A N 1
ATOM 681 C CA . LYS A 1 89 ? 11.241 4.903 -10.381 1.00 80.81 89 LYS A CA 1
ATOM 682 C C . LYS A 1 89 ? 10.987 5.054 -11.871 1.00 80.81 89 LYS A C 1
ATOM 684 O O . LYS A 1 89 ? 11.308 4.124 -12.611 1.00 80.81 89 LYS A O 1
ATOM 689 N N . LEU A 1 90 ? 10.448 6.189 -12.312 1.00 74.62 90 LEU A N 1
ATOM 690 C CA . LEU A 1 90 ? 10.309 6.506 -13.729 1.00 74.62 90 LEU A CA 1
ATOM 691 C C . LEU A 1 90 ? 11.706 6.757 -14.313 1.00 74.62 90 LEU A C 1
ATOM 693 O O . LEU A 1 90 ? 12.482 7.568 -13.813 1.00 74.62 90 LEU A O 1
ATOM 697 N N . THR A 1 91 ? 12.065 6.022 -15.362 1.00 62.91 91 THR A N 1
ATOM 698 C CA . THR A 1 91 ? 13.320 6.236 -16.090 1.00 62.91 91 THR A CA 1
ATOM 699 C C . THR A 1 91 ? 13.339 7.646 -16.710 1.00 62.91 91 THR A C 1
ATOM 701 O O . THR A 1 91 ? 12.275 8.169 -17.055 1.00 62.91 91 THR A O 1
ATOM 704 N N . PRO A 1 92 ? 14.523 8.259 -16.929 1.00 59.56 92 PRO A N 1
ATOM 705 C CA . PRO A 1 92 ? 14.653 9.591 -17.540 1.00 59.56 92 PRO A CA 1
ATOM 706 C C . PRO A 1 92 ? 13.949 9.734 -18.899 1.00 59.56 92 PRO A C 1
ATOM 708 O O . PRO A 1 92 ? 13.594 10.841 -19.301 1.00 59.56 92 PRO A O 1
ATOM 711 N N . SER A 1 93 ? 13.731 8.613 -19.593 1.00 56.56 93 SER A N 1
ATOM 712 C CA . SER A 1 93 ? 12.989 8.501 -20.853 1.00 56.56 93 SER A CA 1
ATOM 713 C C . SER A 1 93 ? 11.544 9.006 -20.750 1.00 56.56 93 SER A C 1
ATOM 715 O O . SER A 1 93 ? 11.019 9.527 -21.725 1.00 56.56 93 SER A O 1
ATOM 717 N N . TYR A 1 94 ? 10.918 8.893 -19.574 1.00 55.59 94 TYR A N 1
ATOM 718 C CA . TYR A 1 94 ? 9.533 9.313 -19.323 1.00 55.59 94 TYR A CA 1
ATOM 719 C C . TYR A 1 94 ? 9.423 10.692 -18.657 1.00 55.59 94 TYR A C 1
ATOM 721 O O . TYR A 1 94 ? 8.329 11.234 -18.543 1.00 55.59 94 TYR A O 1
ATOM 729 N N . THR A 1 95 ? 10.540 11.266 -18.198 1.00 51.78 95 THR A N 1
ATOM 730 C CA . THR A 1 95 ? 10.587 12.584 -17.532 1.00 51.78 95 THR A CA 1
ATOM 731 C C . THR A 1 95 ? 10.878 13.735 -18.500 1.00 51.78 95 THR A C 1
ATOM 733 O O . THR A 1 95 ? 10.872 14.893 -18.091 1.00 51.78 95 THR A O 1
ATOM 736 N N . ARG A 1 96 ? 11.141 13.431 -19.779 1.00 43.47 96 ARG A N 1
ATOM 737 C CA . ARG A 1 96 ? 11.250 14.404 -20.875 1.00 43.47 96 ARG A CA 1
ATOM 738 C C . ARG A 1 96 ? 9.980 14.356 -21.725 1.00 43.47 96 ARG A C 1
ATOM 740 O O . ARG A 1 96 ? 9.951 13.674 -22.745 1.00 43.47 96 ARG A O 1
ATOM 747 N N . ALA A 1 97 ? 8.951 15.069 -21.287 1.00 42.72 97 ALA A N 1
ATOM 748 C CA . ALA A 1 97 ? 7.835 15.502 -22.121 1.00 42.72 97 ALA A CA 1
ATOM 749 C C . ALA A 1 97 ? 7.693 17.017 -21.968 1.00 42.72 97 ALA A C 1
ATOM 751 O O . ALA A 1 97 ? 7.842 17.489 -20.816 1.00 42.72 97 ALA A O 1
#

Sequence (97 aa):
MAKEAVNCLFYGETNPEEVMRTLEAIFGRPDALVIAEIEKLRALPKLTDSARDTCVVATNVNNIVATMKALNKENYLNNPAAIRIVLEKLTPSYTRA

Secondary structure (DSSP, 8-state):
-HHHHHHHHHHH---HHHHHHHHHHHHS-HHHHHHHHHHHHHHPPPPPS-HHHHHHHHHHHHHHHHHHHHTT-GGGTTSHHHHHHHHHHS-GGGS--

Solvent-accessible surface area (backbone atoms only — not comparable to full-atom values): 5676 Å² total; per-residue (Å²): 109,74,69,58,55,53,53,53,39,66,77,75,44,91,47,72,66,58,44,49,53,52,48,41,68,75,68,55,48,62,68,61,53,52,53,50,43,53,50,52,59,65,64,51,72,64,51,56,97,44,69,67,57,40,51,54,53,53,52,52,52,50,51,44,53,52,51,29,50,76,68,75,44,49,71,63,58,73,32,70,69,45,46,46,47,54,54,72,26,48,40,74,82,74,72,70,123

Organism: Eumeta variegata (NCBI:txid151549)

Radius of gyration: 18.82 Å; Cα contacts (8 Å, |Δi|>4): 55; chains: 1; bounding box: 40×25×49 Å

pLDDT: mean 78.63, std 10.64, range [42.72, 91.94]